Protein AF-A0A355F0H4-F1 (afdb_monomer)

Mean predicted aligned error: 17.54 Å

Nearest PDB structures (foldseek):
  5zkt-assembly1_A  TM=5.438E-01  e=5.403E+00  Oryza sativa Japonica Group
  7vp4-assembly1_B  TM=5.419E-01  e=7.163E+00  Arabidopsis thaliana
  7vp5-assembly1_B  TM=5.567E-01  e=8.851E+00  Arabidopsis thaliana
  7vp2-assembly1_B  TM=5.448E-01  e=9.498E+00  Arabidopsis thaliana
  7vp4-assembly3_J  TM=5.377E-01  e=9.498E+00  Arabidopsis thaliana

Sequence (105 aa):
MREEYELGTLKVKRRGPLPAFRDTTGLPMKVHITVSLDQDLAEHFQAEAEKPGALPYQAQINQLLRSAVAREELGPEQSRTEVLKAALLDDPDFLRAVARRIESL

Radius of gyration: 29.28 Å; Cα contacts (8 Å, |Δi|>4): 19; chains: 1; bounding box: 58×82×47 Å

pLDDT: mean 75.91, std 15.92, range [39.88, 95.19]

Solvent-accessible surface area (backbone atoms only — not comparable to full-atom values): 6773 Å² total; per-residue (Å²): 133,80,82,76,79,74,71,88,76,64,79,73,77,77,72,62,83,60,82,91,71,60,79,76,83,78,68,90,78,85,79,88,83,90,80,92,71,58,69,69,61,51,50,50,44,50,61,48,33,71,40,91,91,46,58,51,50,70,55,48,53,53,50,50,52,50,50,52,48,50,58,58,70,46,37,73,67,52,57,47,47,51,52,49,52,54,53,50,73,72,31,68,68,56,50,51,54,51,51,54,54,60,76,72,107

Structure (mmCIF, N/CA/C/O backbone):
data_AF-A0A355F0H4-F1
#
_entry.id   AF-A0A355F0H4-F1
#
loop_
_atom_site.group_PDB
_atom_site.id
_atom_site.type_symbol
_atom_site.label_atom_id
_atom_site.label_alt_id
_atom_site.label_comp_id
_atom_site.label_asym_id
_atom_site.label_entity_id
_atom_site.label_seq_id
_atom_site.pdbx_PDB_ins_code
_atom_site.Cartn_x
_atom_site.Cartn_y
_atom_site.Cartn_z
_atom_site.occupancy
_atom_site.B_iso_or_equiv
_atom_site.auth_seq_id
_atom_site.auth_comp_id
_atom_site.auth_asym_id
_atom_site.auth_atom_id
_atom_site.pdbx_PDB_model_num
ATOM 1 N N . MET A 1 1 ? -15.404 67.364 -28.608 1.00 39.88 1 MET A N 1
ATOM 2 C CA . MET A 1 1 ? -14.281 67.288 -27.651 1.00 39.88 1 MET A CA 1
ATOM 3 C C . MET A 1 1 ? -14.507 66.049 -26.810 1.00 39.88 1 MET A C 1
ATOM 5 O O . MET A 1 1 ? -15.584 65.933 -26.247 1.00 39.88 1 MET A O 1
ATOM 9 N N . ARG A 1 2 ? -13.598 65.070 -26.857 1.00 46.84 2 ARG A N 1
ATOM 10 C CA . ARG A 1 2 ? -13.715 63.849 -26.047 1.00 46.84 2 ARG A CA 1
ATOM 11 C C . ARG A 1 2 ? -13.111 64.168 -24.688 1.00 46.84 2 ARG A C 1
ATOM 13 O O . ARG A 1 2 ? -11.976 64.625 -24.653 1.00 46.84 2 ARG A O 1
ATOM 20 N N . GLU A 1 3 ? -13.893 63.998 -23.630 1.00 58.66 3 GLU A N 1
ATOM 21 C CA . GLU A 1 3 ? -13.429 64.172 -22.257 1.00 58.66 3 GLU A CA 1
ATOM 22 C C . GLU A 1 3 ? -12.264 63.209 -22.024 1.00 58.66 3 GLU A C 1
ATOM 24 O O . GLU A 1 3 ? -12.394 61.990 -22.158 1.00 58.66 3 GLU A O 1
ATOM 29 N N . GLU A 1 4 ? -11.089 63.778 -21.791 1.00 58.44 4 GLU A N 1
ATOM 30 C CA . GLU A 1 4 ? -9.906 63.031 -21.406 1.00 58.44 4 GLU A CA 1
ATOM 31 C C . GLU A 1 4 ? -10.200 62.405 -20.045 1.00 58.44 4 GLU A C 1
ATOM 33 O O . GLU A 1 4 ? -10.498 63.098 -19.075 1.00 58.44 4 GLU A O 1
ATOM 38 N N . TYR A 1 5 ? -10.185 61.076 -19.972 1.00 60.94 5 TYR A N 1
ATOM 39 C CA . TYR A 1 5 ? -10.366 60.393 -18.700 1.00 60.94 5 TYR A CA 1
ATOM 40 C C . TYR A 1 5 ? -9.218 60.792 -17.762 1.00 60.94 5 TYR A C 1
ATOM 42 O O . TYR A 1 5 ? -8.057 60.483 -18.035 1.00 60.94 5 TYR A O 1
ATOM 50 N N . GLU A 1 6 ? -9.527 61.454 -16.644 1.00 59.75 6 GLU A N 1
ATOM 51 C CA . GLU A 1 6 ? -8.551 61.765 -15.598 1.00 59.75 6 GLU A CA 1
ATOM 52 C C . GLU A 1 6 ? -8.115 60.478 -14.877 1.00 59.75 6 GLU A C 1
ATOM 54 O O . GLU A 1 6 ? -8.680 60.049 -13.869 1.00 59.75 6 GLU A O 1
ATOM 59 N N . LEU A 1 7 ? -7.069 59.838 -15.401 1.00 58.47 7 LEU A N 1
ATOM 60 C CA . LEU A 1 7 ? -6.508 58.583 -14.885 1.00 58.47 7 LEU A CA 1
ATOM 61 C C . LEU A 1 7 ? -5.885 58.708 -13.476 1.00 58.47 7 LEU A C 1
ATOM 63 O O . LEU A 1 7 ? -5.555 57.694 -12.864 1.00 58.47 7 LEU A O 1
ATOM 67 N N . GLY A 1 8 ? -5.724 59.927 -12.947 1.00 58.94 8 GLY A N 1
ATOM 68 C CA . GLY A 1 8 ? -5.066 60.195 -11.661 1.00 58.94 8 GLY A CA 1
ATOM 69 C C . GLY A 1 8 ? -5.883 59.823 -10.419 1.00 58.94 8 GLY A C 1
ATOM 70 O O . GLY A 1 8 ? -5.307 59.586 -9.359 1.00 58.94 8 GLY A O 1
ATOM 71 N N . THR A 1 9 ? -7.212 59.727 -10.530 1.00 54.69 9 THR A N 1
ATOM 72 C CA . THR A 1 9 ? -8.106 59.406 -9.395 1.00 54.69 9 THR A CA 1
ATOM 73 C C . THR A 1 9 ? -8.558 57.946 -9.367 1.00 54.69 9 THR A C 1
ATOM 75 O O . THR A 1 9 ? -9.199 57.504 -8.406 1.00 54.69 9 THR A O 1
ATOM 78 N N . LEU A 1 10 ? -8.177 57.151 -10.372 1.00 52.22 10 LEU A N 1
ATOM 79 C CA . LEU A 1 10 ? -8.415 55.714 -10.386 1.00 52.22 10 LEU A CA 1
ATOM 80 C C . LEU A 1 10 ? -7.589 55.052 -9.277 1.00 52.22 10 LEU A C 1
ATOM 82 O O . LEU A 1 10 ? -6.409 54.742 -9.434 1.00 52.22 10 LEU A O 1
ATOM 86 N N . LYS A 1 11 ? -8.238 54.789 -8.134 1.00 55.09 11 LYS A N 1
ATOM 87 C CA . LYS A 1 11 ? -7.742 53.860 -7.113 1.00 55.09 11 LYS A CA 1
ATOM 88 C C . LYS A 1 11 ? -7.626 52.475 -7.742 1.00 55.09 11 LYS A C 1
ATOM 90 O O . LYS A 1 11 ? -8.530 51.644 -7.643 1.00 55.09 11 LYS A O 1
ATOM 95 N N . VAL A 1 12 ? -6.481 52.211 -8.360 1.00 60.06 12 VAL A N 1
ATOM 96 C CA . VAL A 1 12 ? -6.065 50.864 -8.726 1.00 60.06 12 VAL A CA 1
ATOM 97 C C . VAL A 1 12 ? -5.882 50.117 -7.412 1.00 60.06 12 VAL A C 1
ATOM 99 O O . VAL A 1 12 ? -4.838 50.197 -6.763 1.00 60.06 12 VAL A O 1
ATOM 102 N N . LYS A 1 13 ? -6.924 49.397 -6.979 1.00 52.53 13 LYS A N 1
ATOM 103 C CA . LYS A 1 13 ? -6.763 48.327 -5.999 1.00 52.53 13 LYS A CA 1
ATOM 104 C C . LYS A 1 13 ? -5.825 47.341 -6.673 1.00 52.53 13 LYS A C 1
ATOM 106 O O . LYS A 1 13 ? -6.276 46.554 -7.500 1.00 52.53 13 LYS A O 1
ATOM 111 N N . ARG A 1 14 ? -4.522 47.449 -6.393 1.00 55.38 14 ARG A N 1
ATOM 112 C CA . ARG A 1 14 ? -3.519 46.482 -6.832 1.00 55.38 14 ARG A CA 1
ATOM 113 C C . ARG A 1 14 ? -3.959 45.139 -6.270 1.00 55.38 14 ARG A C 1
ATOM 115 O O . ARG A 1 14 ? -3.646 44.787 -5.137 1.00 55.38 14 ARG A O 1
ATOM 122 N N . ARG A 1 15 ? -4.750 44.405 -7.049 1.00 53.47 15 ARG A N 1
ATOM 123 C CA . ARG A 1 15 ? -4.813 42.968 -6.916 1.00 53.47 15 ARG A CA 1
ATOM 124 C C . ARG A 1 15 ? -3.380 42.553 -7.205 1.00 53.47 15 ARG A C 1
ATOM 126 O O . ARG A 1 15 ? -2.899 42.723 -8.322 1.00 53.47 15 ARG A O 1
ATOM 133 N N . GLY A 1 16 ? -2.692 42.062 -6.177 1.00 60.94 16 GLY A N 1
ATOM 134 C CA . GLY A 1 16 ? -1.601 41.124 -6.405 1.00 60.94 16 GLY A C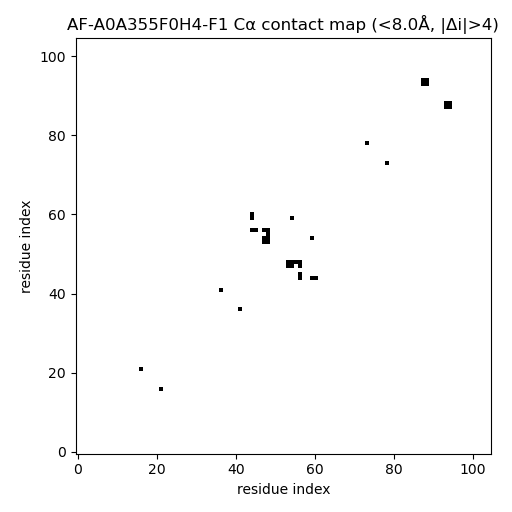A 1
ATOM 135 C C . GLY A 1 16 ? -2.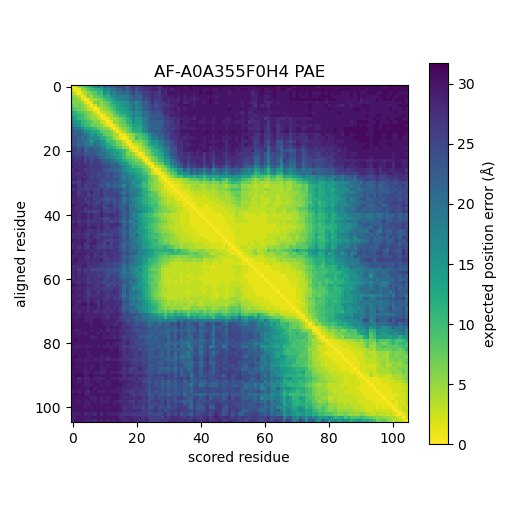077 39.993 -7.334 1.00 60.94 16 GLY A C 1
ATOM 136 O O . GLY A 1 16 ? -3.258 39.964 -7.702 1.00 60.94 16 GLY A O 1
ATOM 137 N N . PRO A 1 17 ? -1.192 39.068 -7.731 1.00 57.16 17 PRO A N 1
ATOM 138 C CA . PRO A 1 17 ? -1.570 37.972 -8.623 1.00 57.16 17 PRO A CA 1
ATOM 139 C C . PRO A 1 17 ? -2.922 37.380 -8.202 1.00 57.16 17 PRO A C 1
ATOM 141 O O . PRO A 1 17 ? -3.168 37.171 -7.008 1.00 57.16 17 PRO A O 1
ATOM 144 N N . LEU A 1 18 ? -3.832 37.246 -9.177 1.00 54.38 18 LEU A N 1
ATOM 145 C CA . LEU A 1 18 ? -5.197 36.756 -8.977 1.00 54.38 18 LEU A CA 1
ATOM 146 C C . LEU A 1 18 ? -5.153 35.525 -8.052 1.00 54.38 18 LEU A C 1
ATOM 148 O O . LEU A 1 18 ? -4.355 34.624 -8.308 1.00 54.38 18 LEU A O 1
ATOM 152 N N . PRO A 1 19 ? -5.990 35.441 -7.000 1.00 56.59 19 PRO A N 1
ATOM 153 C CA . PRO A 1 19 ? -5.920 34.346 -6.028 1.00 56.59 19 PRO A CA 1
ATOM 154 C C . PRO A 1 19 ? -6.156 32.955 -6.642 1.00 56.59 19 PRO A C 1
ATOM 156 O O . PRO A 1 19 ? -5.841 31.962 -6.001 1.00 56.59 19 PRO A O 1
ATOM 159 N N . ALA A 1 20 ? -6.654 32.882 -7.880 1.00 53.97 20 ALA A N 1
ATOM 160 C CA . ALA A 1 20 ? -6.806 31.647 -8.647 1.00 53.97 20 ALA A CA 1
ATOM 161 C C . ALA A 1 20 ? -5.480 31.057 -9.179 1.00 53.97 20 ALA A C 1
ATOM 163 O O . ALA A 1 20 ? -5.484 29.926 -9.646 1.00 53.97 20 ALA A O 1
ATOM 164 N N . PHE A 1 21 ? -4.366 31.795 -9.105 1.00 47.72 21 PHE A N 1
ATOM 165 C CA . PHE A 1 21 ? -3.037 31.357 -9.561 1.00 47.72 21 PHE A CA 1
ATOM 166 C C . PHE A 1 21 ? -1.967 31.543 -8.480 1.00 47.72 21 PHE A C 1
ATOM 168 O O . PHE A 1 21 ? -0.817 31.866 -8.767 1.00 47.72 21 PHE A O 1
ATOM 175 N N . ARG A 1 22 ? -2.333 31.375 -7.204 1.00 50.41 22 ARG A N 1
ATOM 176 C CA . ARG A 1 22 ? -1.308 31.015 -6.224 1.00 50.41 22 ARG A CA 1
ATOM 177 C C . ARG A 1 22 ? -1.014 29.549 -6.462 1.00 50.41 22 ARG A C 1
ATOM 179 O O . ARG A 1 22 ? -1.907 28.737 -6.253 1.00 50.41 22 ARG A O 1
ATOM 186 N N . ASP A 1 23 ? 0.195 29.248 -6.913 1.00 52.66 23 ASP A N 1
ATOM 187 C CA . ASP A 1 23 ? 0.724 27.893 -6.979 1.00 52.66 23 ASP A CA 1
ATOM 188 C C . ASP A 1 23 ? 0.458 27.192 -5.640 1.00 52.66 23 ASP A C 1
ATOM 190 O O . ASP A 1 23 ? 1.159 27.393 -4.649 1.00 52.66 23 ASP A O 1
ATOM 194 N N . THR A 1 24 ? -0.595 26.375 -5.576 1.00 52.47 24 THR A N 1
ATOM 195 C CA . THR A 1 24 ? -0.867 25.495 -4.435 1.00 52.47 24 THR A CA 1
ATOM 196 C C . THR A 1 24 ? -0.012 24.238 -4.538 1.00 52.47 24 THR A C 1
ATOM 198 O O . THR A 1 24 ? -0.436 23.142 -4.183 1.00 52.47 24 THR A O 1
ATOM 201 N N . THR A 1 25 ? 1.215 24.375 -5.032 1.00 53.56 25 THR A N 1
ATOM 202 C CA . THR A 1 25 ? 2.258 23.377 -4.857 1.00 53.56 25 THR A CA 1
ATOM 203 C C . THR A 1 25 ? 2.717 23.460 -3.404 1.00 53.56 25 THR A C 1
ATOM 205 O O . THR A 1 25 ? 3.590 24.253 -3.063 1.00 53.56 25 THR A O 1
ATOM 208 N N . GLY A 1 26 ? 2.095 22.667 -2.527 1.00 55.62 26 GLY A N 1
ATOM 209 C CA . GLY A 1 26 ? 2.707 22.332 -1.237 1.00 55.62 26 GLY A CA 1
ATOM 210 C C . GLY A 1 26 ? 1.915 22.620 0.036 1.00 55.62 26 GLY A C 1
ATOM 211 O O . GLY A 1 26 ? 2.486 22.484 1.114 1.00 55.62 26 GLY A O 1
ATOM 212 N N . LEU A 1 27 ? 0.625 22.964 -0.022 1.00 54.69 27 LEU A N 1
ATOM 213 C CA . LEU A 1 27 ? -0.203 22.896 1.190 1.00 54.69 27 LEU A CA 1
ATOM 214 C C . LEU A 1 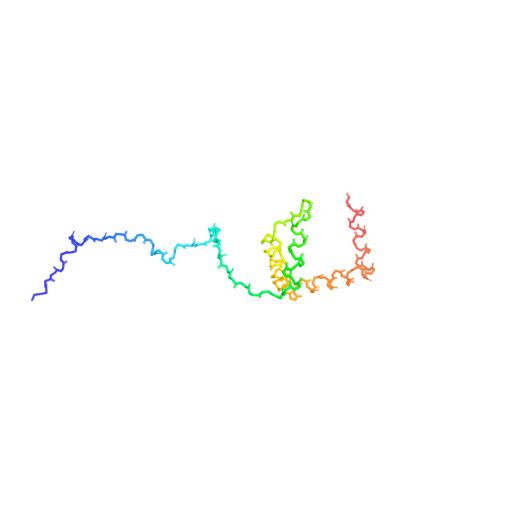27 ? -0.773 21.476 1.328 1.00 54.69 27 LEU A C 1
ATOM 216 O O . LEU A 1 27 ? -1.407 21.005 0.382 1.00 54.69 27 LEU A O 1
ATOM 220 N N . PRO A 1 28 ? -0.582 20.778 2.468 1.00 56.88 28 PRO A N 1
ATOM 221 C CA . PRO A 1 28 ? -1.205 19.481 2.699 1.00 56.88 28 PRO A CA 1
ATOM 222 C C . PRO A 1 28 ? -2.722 19.672 2.809 1.00 56.88 28 PRO A C 1
ATOM 224 O O . PRO A 1 28 ? -3.264 19.948 3.879 1.00 56.88 28 PRO A O 1
ATOM 227 N N . MET A 1 29 ? -3.422 19.566 1.680 1.00 72.12 29 MET A N 1
ATOM 228 C CA . MET A 1 29 ? -4.878 19.601 1.650 1.00 72.12 29 MET A CA 1
ATOM 229 C C . MET A 1 29 ? -5.401 18.262 2.164 1.00 72.12 29 MET A C 1
ATOM 231 O O . MET A 1 29 ? -5.299 17.233 1.498 1.00 72.12 29 MET A O 1
ATOM 235 N N . LYS A 1 30 ? -5.954 18.267 3.380 1.00 74.94 30 LYS A N 1
ATOM 236 C CA . LYS A 1 30 ? -6.686 17.117 3.909 1.00 74.94 30 LYS A CA 1
ATOM 237 C C . LYS A 1 30 ? -8.064 17.087 3.252 1.00 74.94 30 LYS A C 1
ATOM 239 O O . LYS A 1 30 ? -8.913 17.918 3.560 1.00 74.94 30 LYS A O 1
ATOM 244 N N . VAL A 1 31 ? -8.272 16.131 2.354 1.00 80.06 31 VAL A N 1
ATOM 245 C CA . VAL A 1 31 ? -9.572 15.887 1.719 1.00 80.06 31 VAL A CA 1
ATOM 246 C C . VAL A 1 31 ? -10.333 14.851 2.543 1.00 80.06 31 VAL A C 1
ATOM 248 O O . VAL A 1 31 ? -9.769 13.831 2.939 1.00 80.06 31 VAL A O 1
ATOM 251 N N . HIS A 1 32 ? -11.604 15.126 2.833 1.00 85.50 32 HIS A N 1
ATOM 252 C CA . HIS A 1 32 ? -12.509 14.145 3.422 1.00 85.50 32 HIS A CA 1
ATOM 253 C C . HIS A 1 32 ? -13.319 13.489 2.308 1.00 85.50 32 HIS A C 1
ATOM 255 O O . HIS A 1 32 ? -13.917 14.185 1.489 1.00 85.50 32 HIS A O 1
ATOM 261 N N . ILE A 1 33 ? -13.327 12.161 2.293 1.00 83.38 33 ILE A N 1
ATOM 262 C CA . ILE A 1 33 ? -14.118 11.359 1.366 1.00 83.38 33 ILE A CA 1
ATOM 263 C C . ILE A 1 33 ? -14.969 10.383 2.170 1.00 83.38 33 ILE A C 1
ATOM 265 O O . ILE A 1 33 ? -14.530 9.870 3.201 1.00 83.38 33 ILE A O 1
ATOM 269 N N . THR A 1 34 ? -16.174 10.116 1.681 1.00 89.69 34 THR A N 1
ATOM 270 C CA . THR A 1 34 ? -17.021 9.030 2.169 1.00 89.69 34 THR A CA 1
ATOM 271 C C . THR A 1 34 ? -16.988 7.930 1.120 1.00 89.69 34 THR A C 1
ATOM 273 O O . THR A 1 34 ? -17.349 8.165 -0.030 1.00 89.69 34 THR A O 1
ATOM 276 N N . VAL A 1 35 ? -16.520 6.747 1.509 1.00 87.25 35 VAL A N 1
ATOM 277 C CA . VAL A 1 35 ? -16.405 5.576 0.635 1.00 87.25 35 VAL A CA 1
ATOM 278 C C . VAL A 1 35 ? -17.241 4.462 1.245 1.00 87.25 35 VAL A C 1
ATOM 280 O O . VAL A 1 35 ? -17.175 4.235 2.451 1.00 87.25 35 VAL A O 1
ATOM 283 N N . SER A 1 36 ? -18.039 3.792 0.416 1.00 91.75 36 SER A N 1
ATOM 284 C CA . SER A 1 36 ? -18.696 2.544 0.808 1.00 91.75 36 SER A CA 1
ATOM 285 C C . SER A 1 36 ? -17.713 1.405 0.569 1.00 91.75 36 SER A C 1
ATOM 287 O O . SER A 1 36 ? -17.195 1.277 -0.538 1.00 91.75 36 SER A O 1
ATOM 289 N N . LEU A 1 37 ? -17.423 0.635 1.613 1.00 89.19 37 LEU A N 1
ATOM 290 C CA . LEU A 1 37 ? -16.578 -0.553 1.553 1.00 89.19 37 LEU A CA 1
ATOM 291 C C . LEU A 1 37 ? -17.441 -1.777 1.833 1.00 89.19 37 LEU A C 1
ATOM 293 O O . LEU A 1 37 ? -18.431 -1.677 2.565 1.00 89.19 37 LEU A O 1
ATOM 297 N N . ASP A 1 38 ? -17.036 -2.914 1.283 1.00 94.94 38 ASP A N 1
ATOM 298 C CA . ASP A 1 38 ? -17.634 -4.192 1.636 1.00 94.94 38 ASP A CA 1
ATOM 299 C C . ASP A 1 38 ? -17.390 -4.499 3.121 1.00 94.94 38 ASP A C 1
ATOM 301 O O . ASP A 1 38 ? -16.410 -4.048 3.731 1.00 94.94 38 ASP A O 1
ATOM 305 N N . GLN A 1 39 ? -18.333 -5.221 3.725 1.00 92.88 39 GLN A N 1
ATOM 306 C CA . GLN A 1 39 ? -18.352 -5.451 5.168 1.00 92.88 39 GLN A CA 1
ATOM 307 C C . GLN A 1 39 ? -17.115 -6.221 5.648 1.00 92.88 39 GLN A C 1
ATOM 309 O O . GLN A 1 39 ? -16.517 -5.857 6.656 1.00 92.88 39 GLN A O 1
ATOM 314 N N . ASP A 1 40 ? -16.709 -7.250 4.910 1.00 95.19 40 ASP A N 1
ATOM 315 C CA . ASP A 1 40 ? -15.540 -8.081 5.201 1.00 95.19 40 ASP A CA 1
ATOM 316 C C . ASP A 1 40 ? -14.237 -7.271 5.198 1.00 95.19 40 ASP A C 1
ATOM 318 O O . ASP A 1 40 ? -13.374 -7.446 6.062 1.00 95.19 40 ASP A O 1
ATOM 322 N N . LEU A 1 41 ? -14.113 -6.330 4.264 1.00 91.75 41 LEU A N 1
ATOM 323 C CA . LEU A 1 41 ? -12.958 -5.451 4.167 1.00 91.75 41 LEU A CA 1
ATOM 324 C C . LEU A 1 41 ? -12.914 -4.443 5.326 1.00 91.75 41 LEU A C 1
ATOM 326 O O . LEU A 1 41 ? -11.844 -4.180 5.882 1.00 91.75 41 LEU A O 1
ATOM 330 N N . ALA A 1 42 ? -14.070 -3.898 5.715 1.00 91.31 42 ALA A N 1
ATOM 331 C CA . ALA A 1 42 ? -14.171 -3.018 6.876 1.00 91.31 42 ALA A CA 1
ATOM 332 C C . ALA A 1 42 ? -13.803 -3.759 8.176 1.00 91.31 42 ALA A C 1
ATOM 334 O O . ALA A 1 42 ? -13.008 -3.250 8.969 1.00 91.31 42 ALA A O 1
ATOM 335 N N . GLU A 1 43 ? -14.315 -4.980 8.356 1.00 93.94 43 GLU A N 1
ATOM 336 C CA . GLU A 1 43 ? -13.991 -5.847 9.496 1.00 93.94 43 GLU A CA 1
ATOM 337 C C . GLU A 1 43 ? -12.498 -6.193 9.540 1.00 93.94 43 GLU A C 1
ATOM 339 O O . GLU A 1 43 ? -11.884 -6.136 10.607 1.00 9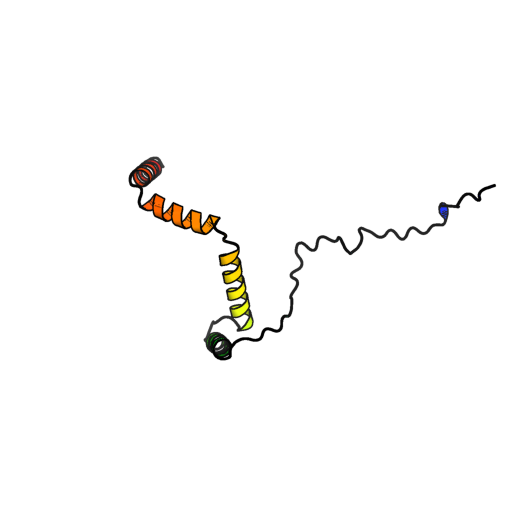3.94 43 GLU A O 1
ATOM 344 N N . HIS A 1 44 ? -11.886 -6.477 8.385 1.00 93.12 44 HIS A N 1
ATOM 345 C CA . HIS A 1 44 ? -10.456 -6.755 8.286 1.00 93.12 44 HIS A CA 1
ATOM 346 C C . HIS A 1 44 ? -9.604 -5.595 8.819 1.00 93.12 44 HIS A C 1
ATOM 348 O O . HIS A 1 44 ? -8.804 -5.788 9.738 1.00 93.12 44 HIS A O 1
ATOM 354 N N . PHE A 1 45 ? -9.798 -4.378 8.298 1.00 92.19 45 PHE A N 1
ATOM 355 C CA . PHE A 1 45 ? -9.021 -3.212 8.736 1.00 92.19 45 PHE A CA 1
ATOM 356 C C . PHE A 1 45 ? -9.313 -2.818 10.185 1.00 92.19 45 PHE A C 1
ATOM 358 O O . PHE A 1 45 ? -8.432 -2.302 10.879 1.00 92.19 45 PHE A O 1
ATOM 365 N N . GLN A 1 46 ? -10.538 -3.051 10.662 1.00 92.06 46 GLN A N 1
ATOM 366 C CA . GLN A 1 46 ? -10.885 -2.808 12.057 1.00 92.06 46 GLN A CA 1
ATOM 367 C C . GLN A 1 46 ? -10.131 -3.771 12.983 1.00 92.06 46 GLN A C 1
ATOM 369 O O . GLN A 1 46 ? -9.453 -3.317 13.904 1.00 92.06 46 GLN A O 1
ATOM 374 N N . ALA A 1 47 ? -10.148 -5.071 12.680 1.00 92.06 47 ALA A N 1
ATOM 375 C CA . ALA A 1 47 ? -9.410 -6.081 13.434 1.00 92.06 47 ALA A CA 1
ATOM 376 C C . ALA A 1 47 ? -7.889 -5.849 13.393 1.00 92.06 47 ALA A C 1
ATOM 378 O O . ALA A 1 47 ? -7.183 -6.102 14.370 1.00 92.06 47 ALA A O 1
ATOM 379 N N . GLU A 1 48 ? -7.357 -5.351 12.275 1.00 90.25 48 GLU A N 1
ATOM 380 C CA . GLU A 1 48 ? -5.947 -4.974 12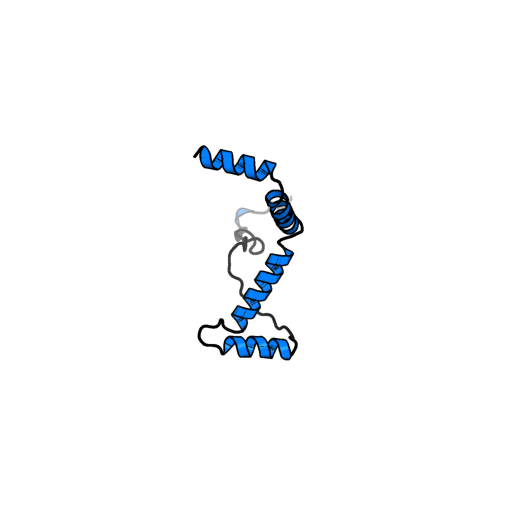.173 1.00 90.25 48 GLU A CA 1
ATOM 381 C C . GLU A 1 48 ? -5.605 -3.772 13.054 1.00 90.25 48 GLU A C 1
ATOM 383 O O . GLU A 1 48 ? -4.568 -3.784 13.714 1.00 90.25 48 GLU A O 1
ATOM 388 N N . ALA A 1 49 ? -6.468 -2.753 13.099 1.00 91.69 49 ALA A N 1
ATOM 389 C CA . ALA A 1 49 ? -6.247 -1.545 13.895 1.00 91.69 49 ALA A CA 1
ATOM 390 C C . ALA A 1 49 ? -6.310 -1.790 15.413 1.00 91.69 49 ALA A C 1
ATOM 392 O O . ALA A 1 49 ? -5.740 -1.016 16.180 1.00 91.69 49 ALA A O 1
ATOM 393 N N . GLU A 1 50 ? -6.977 -2.861 15.847 1.00 91.81 50 GLU A N 1
ATOM 394 C CA . GLU A 1 50 ? -7.057 -3.271 17.254 1.00 91.81 50 GLU A CA 1
ATOM 395 C C . GLU A 1 50 ? -5.776 -3.960 17.760 1.00 91.81 50 GLU A C 1
ATOM 397 O O . GLU A 1 50 ? -5.574 -4.091 18.971 1.00 91.81 50 GLU A O 1
ATOM 402 N N . LYS A 1 51 ? -4.875 -4.384 16.861 1.00 92.19 51 LYS A N 1
ATOM 403 C CA . LYS A 1 51 ? -3.622 -5.043 17.250 1.00 92.19 51 LYS A CA 1
ATOM 404 C C . LYS A 1 51 ? -2.651 -4.041 17.909 1.00 92.19 51 LYS A C 1
ATOM 406 O O . LYS A 1 51 ? -2.501 -2.911 17.435 1.00 92.19 51 LYS A O 1
ATOM 411 N N . PRO A 1 52 ? -1.908 -4.441 18.959 1.00 85.38 52 PRO A N 1
ATOM 412 C CA . PRO A 1 52 ? -0.918 -3.573 19.593 1.00 85.38 52 PRO A CA 1
ATOM 413 C C . PRO A 1 52 ? 0.175 -3.142 18.608 1.00 85.38 52 PRO A C 1
ATOM 415 O O . PRO A 1 52 ? 0.825 -3.980 17.988 1.00 85.38 52 PRO A O 1
ATOM 418 N N . GLY A 1 53 ? 0.394 -1.832 18.482 1.00 85.62 53 GLY A N 1
ATOM 419 C CA . GLY A 1 53 ? 1.401 -1.270 17.575 1.00 85.62 53 GLY A CA 1
ATOM 420 C C . GLY A 1 53 ? 0.984 -1.222 16.102 1.00 85.62 53 GLY A C 1
ATOM 421 O O . GLY A 1 53 ? 1.798 -0.837 15.263 1.00 85.62 53 GLY A O 1
ATOM 422 N N . ALA A 1 54 ? -0.261 -1.581 15.777 1.00 88.88 54 ALA A N 1
ATOM 423 C CA . ALA A 1 54 ? -0.784 -1.430 14.431 1.00 88.88 54 ALA A CA 1
ATOM 424 C C . ALA A 1 54 ? -1.103 0.030 14.093 1.00 88.88 54 ALA A C 1
ATOM 426 O O . ALA A 1 54 ? -1.272 0.899 14.954 1.00 88.88 54 ALA A O 1
ATOM 427 N N . LEU A 1 55 ? -1.183 0.296 12.793 1.00 88.75 55 LEU A N 1
ATOM 428 C CA . LEU A 1 55 ? -1.578 1.600 12.287 1.00 88.75 55 LEU A CA 1
ATOM 429 C C . 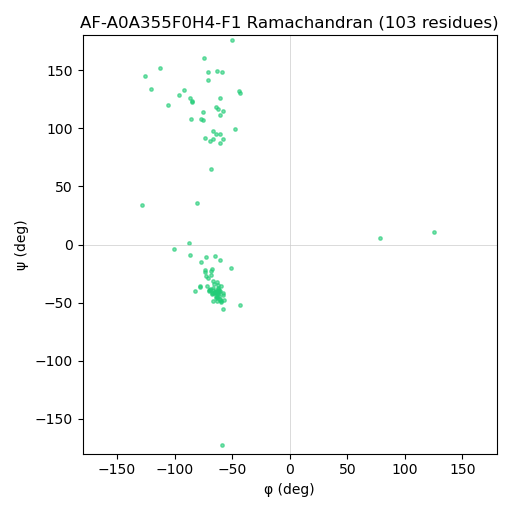LEU A 1 55 ? -3.073 1.842 12.547 1.00 88.75 55 LEU A C 1
ATOM 431 O O . LEU A 1 55 ? -3.862 0.902 12.487 1.00 88.75 55 LEU A O 1
ATOM 435 N N . PRO A 1 56 ? -3.506 3.094 12.760 1.00 91.44 56 PRO A N 1
ATOM 436 C CA . PRO A 1 56 ? -4.928 3.414 12.828 1.00 91.44 56 PRO A CA 1
ATOM 437 C C . PRO A 1 56 ? -5.661 3.041 11.534 1.00 91.44 56 PRO A C 1
ATOM 439 O O . PRO A 1 56 ? -5.101 3.193 10.449 1.00 91.44 56 PRO A O 1
ATOM 442 N N . TYR A 1 57 ? -6.939 2.671 11.635 1.00 89.69 57 TYR A N 1
ATOM 443 C CA . TYR A 1 57 ? -7.802 2.287 10.505 1.00 89.69 57 TYR A CA 1
ATOM 444 C C . TYR A 1 57 ? -7.655 3.207 9.275 1.00 89.69 57 TYR A C 1
ATOM 446 O O . TYR A 1 57 ? -7.346 2.769 8.170 1.00 89.69 57 TYR A O 1
ATOM 454 N N . GLN A 1 58 ? -7.776 4.525 9.475 1.00 87.94 58 GLN A N 1
ATOM 455 C CA . GLN A 1 58 ? -7.646 5.499 8.385 1.00 87.94 58 GLN A CA 1
ATOM 456 C C . GLN A 1 58 ? -6.229 5.542 7.785 1.00 87.94 58 GLN A C 1
ATOM 458 O O . GLN A 1 58 ? -6.065 5.790 6.590 1.00 87.94 58 GLN A O 1
ATOM 463 N N . ALA A 1 59 ? -5.196 5.331 8.602 1.00 89.12 59 ALA A N 1
ATOM 464 C CA . ALA A 1 59 ? -3.815 5.303 8.134 1.00 89.12 59 ALA A CA 1
ATOM 465 C C . ALA A 1 59 ? -3.544 4.058 7.279 1.00 89.12 59 ALA A C 1
ATOM 467 O O . ALA A 1 59 ? -2.901 4.189 6.240 1.00 89.12 59 ALA A O 1
ATOM 468 N N . GLN A 1 60 ? -4.097 2.901 7.659 1.00 90.69 60 GLN A N 1
ATOM 469 C CA . GLN A 1 60 ? -4.013 1.668 6.871 1.00 90.69 60 GLN A CA 1
ATOM 470 C C . GLN A 1 60 ? -4.636 1.851 5.482 1.00 90.69 60 GLN A C 1
ATOM 472 O O . GLN A 1 60 ? -3.976 1.600 4.475 1.00 90.69 60 GLN A O 1
ATOM 477 N N . ILE A 1 61 ? -5.858 2.395 5.416 1.00 90.31 61 ILE A N 1
ATOM 478 C CA . ILE A 1 61 ? -6.544 2.658 4.141 1.00 90.31 61 ILE A CA 1
ATOM 479 C C . ILE A 1 61 ? -5.741 3.634 3.280 1.00 90.31 61 ILE A C 1
ATOM 481 O O . ILE A 1 61 ? -5.508 3.381 2.101 1.00 90.31 61 ILE A O 1
ATOM 485 N N . ASN A 1 62 ? -5.264 4.739 3.857 1.00 89.19 62 ASN A N 1
ATOM 486 C CA . ASN A 1 62 ? -4.470 5.713 3.108 1.00 89.19 62 ASN A CA 1
ATOM 487 C C . ASN A 1 62 ? -3.157 5.117 2.587 1.00 89.19 62 ASN A C 1
ATOM 489 O O . ASN A 1 62 ? -2.728 5.464 1.487 1.00 89.19 62 ASN A O 1
ATOM 493 N N . GLN A 1 63 ? -2.501 4.253 3.364 1.00 88.50 63 GLN A N 1
ATOM 494 C CA . GLN A 1 63 ? -1.279 3.578 2.936 1.00 88.50 63 GLN A CA 1
ATOM 495 C C . GLN A 1 63 ? -1.557 2.587 1.804 1.00 88.50 63 GLN A C 1
ATOM 497 O O . GLN A 1 63 ? -0.800 2.563 0.836 1.00 88.50 63 GLN A O 1
ATOM 502 N N . LEU A 1 64 ? -2.651 1.828 1.892 1.00 89.44 64 LEU A N 1
ATOM 503 C CA . LEU A 1 64 ? -3.071 0.908 0.840 1.00 89.44 64 LEU A CA 1
ATOM 504 C C . LEU A 1 64 ? -3.425 1.647 -0.456 1.00 89.44 64 LEU A C 1
ATOM 506 O O . LEU A 1 64 ? -2.995 1.249 -1.531 1.00 89.44 64 LEU A O 1
ATOM 510 N N . LEU A 1 65 ? -4.162 2.755 -0.371 1.00 88.25 65 LEU A N 1
ATOM 511 C CA . LEU A 1 65 ? -4.483 3.562 -1.550 1.00 88.25 65 LEU A CA 1
ATOM 512 C C . LEU A 1 65 ? -3.217 4.143 -2.184 1.00 88.25 65 LEU A C 1
ATOM 514 O O . LEU A 1 65 ? -3.069 4.118 -3.401 1.00 88.25 65 LEU A O 1
ATOM 518 N N . ARG A 1 66 ? -2.265 4.611 -1.369 1.00 86.06 66 ARG A N 1
ATOM 519 C CA . ARG A 1 66 ? -0.967 5.087 -1.869 1.00 86.06 66 ARG A CA 1
ATOM 520 C C . ARG A 1 66 ? -0.162 3.979 -2.532 1.00 86.06 66 ARG A C 1
ATOM 522 O O . ARG A 1 66 ? 0.473 4.252 -3.540 1.00 86.06 66 ARG A O 1
ATOM 529 N N . SER A 1 67 ? -0.161 2.761 -1.991 1.00 83.75 67 SER A N 1
ATOM 530 C CA . SER A 1 67 ? 0.564 1.645 -2.603 1.00 83.75 67 SER A CA 1
ATOM 531 C C . SER A 1 67 ? -0.107 1.161 -3.885 1.00 83.75 67 SER A C 1
ATOM 533 O O . SER A 1 67 ? 0.598 0.825 -4.831 1.00 83.75 67 SER A O 1
ATOM 535 N N . ALA A 1 68 ? 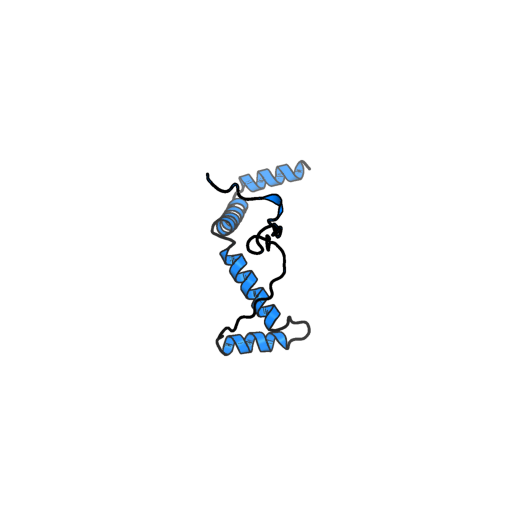-1.440 1.181 -3.950 1.00 83.38 68 ALA A N 1
ATOM 536 C CA . ALA A 1 68 ? -2.195 0.878 -5.161 1.00 83.38 68 ALA A CA 1
ATOM 537 C C . ALA A 1 68 ? -1.903 1.898 -6.270 1.00 83.38 68 ALA A C 1
ATOM 539 O O . ALA A 1 68 ? -1.534 1.501 -7.371 1.00 83.38 68 ALA A O 1
ATOM 540 N N . VAL A 1 69 ? -1.962 3.196 -5.948 1.00 81.31 69 VAL A N 1
ATOM 541 C CA . VAL A 1 69 ? -1.604 4.269 -6.887 1.00 81.31 69 VAL A CA 1
ATOM 542 C C . VAL A 1 69 ? -0.138 4.171 -7.278 1.00 81.31 69 VAL A C 1
ATOM 544 O O . VAL A 1 69 ? 0.162 4.215 -8.458 1.00 81.31 69 VAL A O 1
ATOM 547 N N . ALA A 1 70 ? 0.779 3.959 -6.330 1.00 75.69 70 ALA A N 1
ATOM 548 C CA . ALA A 1 70 ? 2.183 3.754 -6.663 1.00 75.69 70 ALA A CA 1
ATOM 549 C C . ALA A 1 70 ? 2.346 2.560 -7.609 1.00 75.69 70 ALA A C 1
ATOM 551 O O . ALA A 1 70 ? 3.053 2.675 -8.590 1.00 75.69 70 ALA A O 1
ATOM 552 N N . ARG A 1 71 ? 1.659 1.437 -7.386 1.00 71.44 71 ARG A N 1
ATOM 553 C CA . ARG A 1 71 ? 1.705 0.272 -8.282 1.00 71.44 71 ARG A CA 1
ATOM 554 C C . ARG A 1 71 ? 1.164 0.559 -9.684 1.00 71.44 71 ARG A C 1
ATOM 556 O O . ARG A 1 71 ? 1.637 -0.053 -10.633 1.00 71.44 71 ARG A O 1
ATOM 563 N N . GLU A 1 72 ? 0.190 1.450 -9.807 1.00 67.44 72 GLU A N 1
ATOM 564 C CA . GLU A 1 72 ? -0.404 1.852 -11.084 1.00 67.44 72 GLU A CA 1
ATOM 565 C C . GLU A 1 72 ? 0.434 2.923 -11.811 1.00 67.44 72 GLU A C 1
ATOM 567 O O . GLU A 1 72 ? 0.641 2.839 -13.020 1.00 67.44 72 GLU A O 1
ATOM 572 N N . GLU A 1 73 ? 0.976 3.892 -11.069 1.00 61.19 73 GLU A N 1
ATOM 573 C CA . GLU A 1 73 ? 1.889 4.934 -11.558 1.00 61.19 73 GLU A CA 1
ATOM 574 C C . GLU A 1 73 ? 3.293 4.405 -11.843 1.00 61.19 73 GLU A C 1
ATOM 576 O O . GLU A 1 73 ? 4.005 4.969 -12.679 1.00 61.19 73 GLU A O 1
ATOM 581 N N . LEU A 1 74 ? 3.676 3.291 -11.210 1.00 54.72 74 LEU A N 1
ATOM 582 C CA . LEU A 1 74 ? 4.757 2.426 -11.658 1.00 54.72 74 LEU A CA 1
ATOM 583 C C . LEU A 1 74 ? 4.307 1.744 -12.964 1.00 54.72 74 LEU A C 1
ATOM 585 O O . LEU A 1 74 ? 4.078 0.536 -13.017 1.00 54.72 74 LEU A O 1
ATOM 589 N N . GLY A 1 75 ? 4.105 2.545 -14.010 1.00 53.62 75 GLY A N 1
ATOM 590 C CA . GLY A 1 75 ? 3.613 2.117 -15.308 1.00 53.62 75 GLY A CA 1
ATOM 591 C C . GLY A 1 75 ? 4.512 1.052 -15.956 1.00 53.62 75 GLY A C 1
ATOM 592 O O . GLY A 1 75 ? 5.486 0.578 -15.361 1.00 53.62 75 GLY A O 1
ATOM 593 N N . PRO A 1 76 ? 4.250 0.676 -17.221 1.00 56.44 76 PRO A N 1
ATOM 594 C CA . PRO A 1 76 ? 4.950 -0.418 -17.908 1.00 56.44 76 PRO A CA 1
ATOM 595 C C . PRO A 1 76 ? 6.487 -0.332 -17.858 1.00 56.44 76 PRO A C 1
ATOM 597 O O . PRO A 1 76 ? 7.151 -1.350 -18.003 1.00 56.44 76 PRO A O 1
ATOM 600 N N . GLU A 1 77 ? 7.059 0.843 -17.595 1.00 58.19 77 GLU A N 1
ATOM 601 C CA . GLU A 1 77 ? 8.489 1.095 -17.405 1.00 58.19 77 GLU A CA 1
ATOM 602 C C . GLU A 1 77 ? 9.108 0.414 -16.162 1.00 58.19 77 GLU A C 1
ATOM 604 O O . GLU A 1 77 ? 10.203 -0.143 -16.280 1.00 58.19 77 GLU A O 1
ATOM 609 N N . GLN A 1 78 ? 8.456 0.364 -14.986 1.00 57.19 78 GLN A N 1
ATOM 610 C CA . GLN A 1 78 ? 9.012 -0.410 -13.855 1.00 57.19 78 GLN A CA 1
ATOM 611 C C . GLN A 1 78 ? 8.779 -1.903 -14.001 1.00 57.19 78 GLN A C 1
ATOM 613 O O . GLN A 1 78 ? 9.692 -2.667 -13.702 1.00 57.19 78 GLN A O 1
ATOM 618 N N . SER A 1 79 ? 7.640 -2.318 -14.558 1.00 61.38 79 SER A N 1
ATOM 619 C CA . SER A 1 79 ? 7.452 -3.720 -14.957 1.00 61.38 79 SER A CA 1
ATOM 620 C C . SER A 1 79 ? 8.536 -4.145 -15.958 1.00 61.38 79 SER A C 1
ATOM 622 O O . SER A 1 79 ? 9.139 -5.203 -15.820 1.00 61.38 79 SER A O 1
ATOM 624 N N . ARG A 1 80 ? 8.882 -3.279 -16.919 1.00 63.69 80 ARG A N 1
ATOM 625 C CA . ARG A 1 80 ? 9.983 -3.496 -17.866 1.00 63.69 80 ARG A CA 1
ATOM 626 C C . ARG A 1 80 ? 11.344 -3.493 -17.182 1.00 63.69 80 ARG A C 1
ATOM 628 O O . ARG A 1 80 ? 12.190 -4.293 -17.557 1.00 63.69 80 ARG A O 1
ATOM 635 N N . THR A 1 81 ? 11.560 -2.642 -16.181 1.00 71.69 81 THR A N 1
ATOM 636 C CA . THR A 1 81 ? 12.797 -2.626 -15.386 1.00 71.69 81 THR A CA 1
ATOM 637 C C . THR A 1 81 ? 12.941 -3.898 -14.550 1.00 71.69 81 THR A C 1
ATOM 639 O O . THR A 1 81 ? 14.042 -4.426 -14.444 1.00 71.69 81 THR A O 1
ATOM 642 N N . GLU A 1 82 ? 11.859 -4.424 -13.979 1.00 73.31 82 GLU A N 1
ATOM 643 C CA . GLU A 1 82 ? 11.856 -5.702 -13.257 1.00 73.31 82 GLU A CA 1
ATOM 644 C C . GLU A 1 82 ? 12.095 -6.886 -14.197 1.00 73.31 82 GLU A C 1
ATOM 646 O O . GLU A 1 82 ? 12.928 -7.740 -13.900 1.00 73.31 82 GLU A O 1
ATOM 651 N N . VAL A 1 83 ? 11.468 -6.885 -15.376 1.00 78.12 83 VAL A N 1
ATOM 652 C CA . VAL A 1 83 ? 11.722 -7.878 -16.431 1.00 78.12 83 VAL A CA 1
ATOM 653 C C . VAL A 1 83 ? 13.166 -7.795 -16.939 1.00 78.12 83 VAL A C 1
ATOM 655 O O . VAL A 1 83 ? 13.817 -8.822 -17.107 1.00 78.12 83 VAL A O 1
ATOM 658 N N . LEU A 1 84 ? 13.706 -6.587 -17.132 1.00 80.56 84 LEU A N 1
ATOM 659 C CA . LEU A 1 84 ? 15.105 -6.367 -17.513 1.00 80.56 84 LEU A CA 1
ATOM 660 C C . LEU A 1 84 ? 16.068 -6.827 -16.417 1.00 80.56 84 LEU A C 1
ATOM 662 O O . LEU A 1 84 ? 17.077 -7.444 -16.730 1.00 80.56 84 LEU A O 1
ATOM 666 N N . LYS A 1 85 ? 15.768 -6.564 -15.140 1.00 81.94 85 LYS A N 1
ATOM 667 C CA . LYS A 1 85 ? 16.574 -7.055 -14.013 1.00 81.94 85 LYS A CA 1
ATOM 668 C C . LYS A 1 85 ? 16.606 -8.578 -13.976 1.00 81.94 85 LYS A C 1
ATOM 670 O O . LYS A 1 85 ? 17.681 -9.136 -13.797 1.00 81.94 85 LYS A O 1
ATOM 675 N N . ALA A 1 86 ? 15.460 -9.230 -14.166 1.00 83.94 86 ALA A N 1
ATOM 676 C CA . ALA A 1 86 ? 15.393 -10.686 -14.234 1.00 83.94 86 ALA A CA 1
ATOM 677 C C . ALA A 1 86 ? 16.235 -11.219 -15.406 1.00 83.94 86 ALA A C 1
ATOM 679 O O . ALA A 1 86 ? 17.097 -12.064 -15.204 1.00 83.94 86 ALA A O 1
ATOM 680 N N . ALA A 1 87 ? 16.081 -10.634 -16.599 1.00 85.19 87 ALA A N 1
ATOM 681 C CA . ALA A 1 87 ? 16.846 -11.028 -17.781 1.00 85.19 87 ALA A CA 1
ATOM 682 C C . ALA A 1 87 ? 18.365 -10.807 -17.632 1.00 85.19 87 ALA A C 1
ATOM 684 O O . ALA A 1 87 ? 19.151 -11.625 -18.096 1.00 85.19 87 ALA A O 1
ATOM 685 N N . LEU A 1 88 ? 18.792 -9.724 -16.973 1.00 86.81 88 LEU A N 1
ATOM 686 C CA . LEU A 1 88 ? 20.210 -9.433 -16.726 1.00 86.81 88 LEU A CA 1
ATOM 687 C C . LEU A 1 88 ? 20.840 -10.375 -15.693 1.00 86.81 88 LEU A C 1
ATOM 689 O O . LEU A 1 88 ? 22.041 -10.620 -15.751 1.00 86.81 88 LEU A O 1
ATOM 693 N N . LEU A 1 89 ? 20.056 -10.896 -14.746 1.00 86.94 89 LEU A N 1
ATOM 694 C CA . LEU A 1 89 ? 20.535 -11.894 -13.787 1.00 86.94 89 LEU A CA 1
ATOM 695 C C . LEU A 1 89 ? 20.745 -13.269 -14.433 1.00 86.94 89 LEU A C 1
ATOM 697 O O . LEU A 1 89 ? 21.601 -14.018 -13.972 1.00 86.94 89 LEU A O 1
ATOM 701 N N . ASP A 1 90 ? 20.016 -13.567 -15.508 1.00 89.06 90 ASP A N 1
ATOM 702 C CA . ASP A 1 90 ? 20.171 -14.801 -16.282 1.00 89.06 90 ASP A CA 1
ATOM 703 C C . ASP A 1 90 ? 21.245 -14.694 -17.383 1.00 89.06 90 ASP A C 1
ATOM 705 O O . ASP A 1 90 ? 21.604 -15.705 -17.988 1.00 89.06 90 ASP A O 1
ATOM 709 N N . ASP A 1 91 ? 21.784 -13.497 -17.644 1.00 92.56 91 ASP A N 1
ATOM 710 C CA . ASP A 1 91 ? 22.831 -13.270 -18.645 1.00 92.56 91 ASP A CA 1
ATOM 711 C C . ASP A 1 91 ? 24.242 -13.511 -18.053 1.00 92.56 91 ASP A C 1
ATOM 713 O O . ASP A 1 91 ? 24.760 -12.694 -17.277 1.00 92.56 91 ASP A O 1
ATOM 717 N N . PRO A 1 92 ? 24.927 -14.609 -18.432 1.00 89.50 92 PRO A N 1
ATOM 718 C CA . PRO A 1 92 ? 26.235 -14.953 -17.885 1.00 89.50 92 PRO A CA 1
ATOM 719 C C . PRO A 1 92 ? 27.348 -13.988 -18.310 1.00 89.50 92 PRO A C 1
ATOM 721 O O . PRO A 1 92 ? 28.340 -13.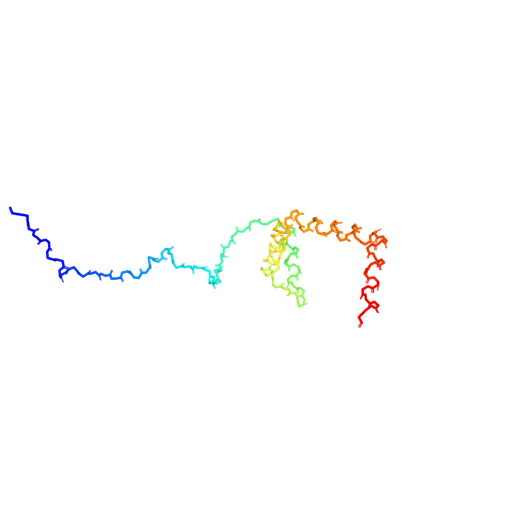854 -17.587 1.00 89.50 92 PRO A O 1
ATOM 724 N N . ASP A 1 93 ? 27.223 -13.313 -19.454 1.00 90.62 93 ASP A N 1
ATOM 725 C CA . ASP A 1 93 ? 28.234 -12.358 -19.910 1.00 90.62 93 ASP A CA 1
ATOM 726 C C . ASP A 1 93 ? 28.115 -11.033 -19.154 1.00 90.62 93 ASP A C 1
ATOM 728 O O . ASP A 1 93 ? 29.136 -10.453 -18.763 1.00 90.62 93 ASP A O 1
ATOM 732 N N . PHE A 1 94 ? 26.886 -10.615 -18.835 1.00 90.62 94 PHE A N 1
ATOM 733 C CA . PHE A 1 94 ? 26.641 -9.495 -17.929 1.00 90.62 94 PHE A CA 1
ATOM 734 C C . PHE A 1 94 ? 27.232 -9.755 -16.536 1.00 90.62 94 PHE A C 1
ATOM 736 O O . PHE A 1 94 ? 27.991 -8.927 -16.022 1.00 90.62 94 PHE A O 1
ATOM 743 N N . LEU A 1 95 ? 26.972 -10.926 -15.945 1.00 91.75 95 LEU A N 1
ATOM 744 C CA . LEU A 1 95 ? 27.508 -11.282 -14.626 1.00 91.75 95 LEU A CA 1
ATOM 745 C C . LEU A 1 95 ? 29.042 -11.295 -14.599 1.00 91.75 95 LEU A C 1
ATOM 747 O O . LEU A 1 95 ? 29.651 -10.794 -13.651 1.00 91.75 95 LEU A O 1
ATOM 751 N N . ARG A 1 96 ? 29.688 -11.802 -15.657 1.00 90.31 96 ARG A N 1
ATOM 752 C CA . ARG A 1 96 ? 31.155 -11.751 -15.791 1.00 90.31 96 ARG A CA 1
ATOM 753 C C . ARG A 1 96 ? 31.677 -10.320 -15.887 1.00 90.31 96 ARG A C 1
ATOM 755 O O . ARG A 1 96 ? 32.717 -10.016 -15.302 1.00 90.31 96 ARG A O 1
ATOM 762 N N . ALA A 1 97 ? 30.989 -9.447 -16.622 1.00 89.56 97 ALA A N 1
ATOM 763 C CA . ALA A 1 97 ? 31.369 -8.041 -16.736 1.00 89.56 97 ALA A CA 1
ATOM 764 C C . ALA A 1 97 ? 31.255 -7.312 -15.386 1.00 89.56 97 ALA A C 1
ATOM 766 O O . ALA A 1 97 ? 32.157 -6.556 -15.019 1.00 89.56 97 ALA A O 1
ATOM 767 N N . VAL A 1 98 ? 30.195 -7.590 -14.620 1.00 90.38 98 VAL A N 1
ATOM 768 C CA . VAL A 1 98 ? 30.012 -7.061 -13.259 1.00 90.38 98 VAL A CA 1
ATOM 769 C C . VAL A 1 98 ? 31.095 -7.583 -12.313 1.00 90.38 98 VAL A C 1
ATOM 771 O O . VAL A 1 98 ? 31.709 -6.783 -11.610 1.00 90.38 98 VAL A O 1
ATOM 774 N N . ALA A 1 99 ? 31.392 -8.886 -12.334 1.00 89.94 99 ALA A N 1
ATOM 775 C CA . ALA A 1 99 ? 32.439 -9.482 -11.500 1.00 89.94 99 ALA A CA 1
ATOM 776 C C . ALA A 1 99 ? 33.808 -8.826 -11.745 1.00 89.94 99 ALA A C 1
ATOM 778 O O . ALA A 1 99 ? 34.452 -8.366 -10.805 1.00 89.94 99 ALA A O 1
ATOM 779 N N . ARG A 1 100 ? 34.197 -8.657 -13.017 1.00 91.69 100 ARG A N 1
ATOM 780 C CA . ARG A 1 100 ? 35.438 -7.952 -13.387 1.00 91.69 100 ARG A CA 1
ATOM 781 C C . ARG A 1 100 ? 35.469 -6.505 -12.903 1.00 91.69 100 ARG A C 1
ATOM 783 O O . ARG A 1 100 ? 36.528 -5.996 -12.550 1.00 91.69 100 ARG A O 1
ATOM 790 N N . ARG A 1 101 ? 34.322 -5.819 -12.905 1.00 88.38 101 ARG A N 1
ATOM 791 C CA . ARG A 1 101 ? 34.228 -4.434 -12.428 1.00 88.38 101 ARG A CA 1
ATOM 792 C C . ARG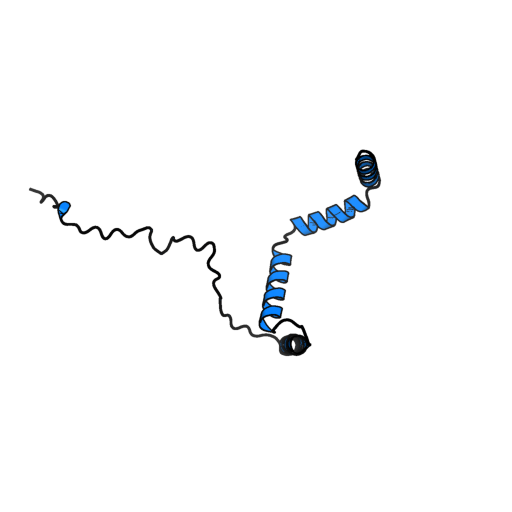 A 1 101 ? 34.422 -4.344 -10.915 1.00 88.38 101 ARG A C 1
ATOM 794 O O . ARG A 1 101 ? 35.065 -3.399 -10.467 1.00 88.38 101 ARG A O 1
ATOM 801 N N . ILE A 1 102 ? 33.898 -5.307 -10.160 1.00 90.06 102 ILE A N 1
ATOM 802 C CA . ILE A 1 102 ? 34.062 -5.380 -8.702 1.00 90.06 102 ILE A CA 1
ATOM 803 C C . ILE A 1 102 ? 35.509 -5.719 -8.328 1.00 90.06 102 ILE A C 1
ATOM 805 O O . ILE A 1 102 ? 36.038 -5.114 -7.410 1.00 90.06 102 ILE A O 1
ATOM 809 N N . GLU A 1 103 ? 36.175 -6.612 -9.062 1.00 84.06 103 GLU A N 1
ATOM 810 C CA . GLU A 1 103 ? 37.597 -6.938 -8.839 1.00 84.06 103 GLU A CA 1
ATOM 811 C C . GLU A 1 103 ? 38.554 -5.780 -9.172 1.00 84.06 103 GLU A C 1
ATOM 813 O O . GLU A 1 103 ? 39.693 -5.762 -8.715 1.00 84.06 103 GLU A O 1
ATOM 818 N N . SER A 1 104 ? 38.104 -4.820 -9.987 1.00 78.62 104 SER A N 1
ATOM 819 C CA . SER A 1 104 ? 38.873 -3.620 -10.348 1.00 78.62 104 SER A CA 1
ATOM 820 C C . SER A 1 104 ? 38.707 -2.439 -9.378 1.00 78.62 104 SER A C 1
ATOM 822 O O . SER A 1 104 ? 39.256 -1.368 -9.646 1.00 78.62 104 SER A O 1
ATOM 824 N N . LEU A 1 105 ? 37.921 -2.611 -8.309 1.00 64.88 105 LEU A N 1
ATOM 825 C CA . LEU A 1 105 ? 37.686 -1.637 -7.235 1.00 64.88 105 LEU A CA 1
ATOM 826 C C . LEU A 1 105 ? 38.503 -1.999 -5.992 1.00 64.88 105 LEU A C 1
ATOM 828 O O . LEU A 1 105 ? 38.997 -1.045 -5.351 1.00 64.88 105 LEU A O 1
#

Foldseek 3Di:
DDPDPPPPPPPPPPPDPDPVPPPPVDDPDDDDDDDDDDPVVLVVLVVQCPDPPGDHSVVVVVVVVVVVVVVVVCDVVVVVVVVVVVVLVVDPVSVVVVVVVVVVD

Secondary structure (DSSP, 8-state):
------GGG-------S-GGGS--SS------------HHHHHHHHHHHTSTTPPPHHHHHHHHHHHHHHHHHS-HHHHHHHHHHHHHHS-HHHHHHHHHHHHT-